Protein AF-A0A969NHP0-F1 (afdb_monomer)

Radius of gyration: 15.76 Å; Cα contacts (8 Å, |Δi|>4): 264; chains: 1; bounding box: 36×38×44 Å

Mean predicted aligned error: 3.19 Å

Sequence (151 aa):
MKNLLPDVKVISFEAQKDFYLKLAAKTNHLNNIQHYCVALGDENKTSVFHKNEYSGASSILESHENLAEIFPACADFSKEKVEMVKLDDFIKHNRIELKKNILMKIDVQGFELNVLKGASEILSSIFVVIAEVNFINLYKKQCRFSDIYSF

Nearest PDB structures (foldseek):
  6zj2-assembly3_M  TM=4.352E-01  e=1.370E+00  Salmonella enterica subsp. enterica serovar Typhimurium str. LT2
  3n53-assembly3_B  TM=6.432E-01  e=6.465E+00  Syntrophotalea carbinolica DSM 2380
  3kyi-assembly1_B  TM=2.830E-01  e=2.115E+00  Cereibacter sphaeroides
  3n53-assembly3_A  TM=2.806E-01  e=3.475E+00  Syntrophotalea carbinolica DSM 2380
  3wrx-assembly2_D  TM=2.177E-01  e=1.457E+00  Tobacco mosaic virus strain tomato/L

Structure (mmCIF, N/CA/C/O backbone):
data_AF-A0A969NHP0-F1
#
_entry.id   AF-A0A969NHP0-F1
#
loop_
_atom_site.group_PDB
_atom_site.id
_atom_site.type_symbol
_atom_site.label_atom_id
_atom_site.label_alt_id
_atom_site.label_comp_id
_atom_site.label_asym_id
_atom_site.label_entity_id
_atom_site.label_seq_id
_atom_site.pdbx_PDB_ins_code
_atom_site.Cartn_x
_atom_site.Cartn_y
_atom_site.Cartn_z
_atom_site.occupancy
_atom_site.B_iso_or_equiv
_atom_site.auth_seq_id
_atom_site.auth_comp_id
_atom_site.auth_asym_id
_atom_site.auth_atom_id
_atom_site.pdbx_PDB_model_num
ATOM 1 N N . MET A 1 1 ? -16.652 11.750 -0.067 1.00 60.88 1 MET A N 1
ATOM 2 C CA . MET A 1 1 ? -17.023 11.246 1.276 1.00 60.88 1 MET A CA 1
ATOM 3 C C . MET A 1 1 ? -17.605 12.315 2.183 1.00 60.88 1 MET A C 1
ATOM 5 O O . MET A 1 1 ? -18.729 12.109 2.588 1.00 60.88 1 MET A O 1
ATOM 9 N N . LYS A 1 2 ? -16.948 13.450 2.465 1.00 62.22 2 LYS A N 1
ATOM 10 C CA . LYS A 1 2 ? -17.440 14.425 3.467 1.00 62.22 2 LYS A CA 1
ATOM 11 C C . LYS A 1 2 ? -18.880 14.931 3.255 1.00 62.22 2 LYS A C 1
ATOM 13 O O . LYS A 1 2 ? -19.625 15.031 4.215 1.00 62.22 2 LYS A O 1
ATOM 18 N N . ASN A 1 3 ? -19.295 15.179 2.011 1.00 73.38 3 ASN A N 1
ATOM 19 C CA . ASN A 1 3 ? -20.674 15.608 1.717 1.00 73.38 3 ASN A CA 1
ATOM 20 C C . ASN A 1 3 ? -21.720 14.495 1.919 1.00 73.38 3 ASN A C 1
ATOM 22 O O . ASN A 1 3 ? -22.905 14.787 1.980 1.00 73.38 3 ASN A O 1
ATOM 26 N N . LEU A 1 4 ? -21.284 13.233 1.990 1.00 80.19 4 LEU A N 1
ATOM 27 C CA . LEU A 1 4 ? -22.147 12.057 2.118 1.00 80.19 4 LEU A CA 1
ATOM 28 C C . LEU A 1 4 ? -22.078 11.437 3.526 1.00 80.19 4 LEU A C 1
ATOM 30 O O . LEU A 1 4 ? -23.068 10.919 4.019 1.00 80.19 4 LEU A O 1
ATOM 34 N N . LEU A 1 5 ? -20.902 11.491 4.159 1.00 84.94 5 LEU A N 1
ATOM 35 C CA . LEU A 1 5 ? -20.560 10.920 5.463 1.00 84.94 5 LEU A CA 1
ATOM 36 C C . LEU A 1 5 ? -19.570 11.871 6.178 1.00 84.94 5 LEU A C 1
ATOM 38 O O . LEU A 1 5 ? -18.364 11.614 6.172 1.00 84.94 5 LEU A O 1
ATOM 42 N N . PRO A 1 6 ? -20.031 13.008 6.727 1.00 83.69 6 PRO A N 1
ATOM 43 C CA . PRO A 1 6 ? -19.151 14.044 7.281 1.00 83.69 6 PRO A CA 1
ATOM 44 C C . PRO A 1 6 ? -18.353 13.584 8.509 1.00 83.69 6 PRO A C 1
ATOM 46 O O . PRO A 1 6 ? -17.209 14.008 8.675 1.00 83.69 6 PRO A O 1
ATOM 49 N N . ASP A 1 7 ? -18.916 12.671 9.303 1.00 87.38 7 ASP A N 1
ATOM 50 C CA . ASP A 1 7 ? -18.347 12.210 10.578 1.00 87.38 7 ASP A CA 1
ATOM 51 C C . ASP A 1 7 ? -17.549 10.901 10.461 1.00 87.38 7 ASP A C 1
ATOM 53 O O . ASP A 1 7 ? -17.098 10.342 11.464 1.00 87.38 7 ASP A O 1
ATOM 57 N N . VAL A 1 8 ? -17.370 10.372 9.244 1.00 91.38 8 VAL A N 1
ATOM 58 C CA . VAL A 1 8 ? -16.635 9.115 9.053 1.00 91.38 8 VAL A CA 1
ATOM 59 C C . VAL A 1 8 ? -15.168 9.297 9.432 1.00 91.38 8 VAL A C 1
ATOM 61 O O . VAL A 1 8 ? -14.531 10.266 9.022 1.00 91.38 8 VAL A O 1
ATOM 64 N N . LYS A 1 9 ? -14.615 8.364 10.211 1.00 93.50 9 LYS A N 1
ATOM 65 C CA . LYS A 1 9 ? -13.175 8.331 10.480 1.00 93.50 9 LYS A CA 1
ATOM 66 C C . LYS A 1 9 ? -12.450 7.797 9.244 1.00 93.50 9 LYS A C 1
ATOM 68 O O . LYS A 1 9 ? -12.804 6.731 8.749 1.00 93.50 9 LYS A O 1
ATOM 73 N N . VAL A 1 10 ? -11.432 8.511 8.779 1.00 95.19 10 VAL A N 1
ATOM 74 C CA . VAL A 1 10 ? -10.578 8.109 7.656 1.00 95.19 10 VAL A CA 1
ATOM 75 C C . VAL A 1 10 ? -9.165 7.880 8.167 1.00 95.19 10 VAL A C 1
ATOM 77 O O . VAL A 1 10 ? -8.583 8.753 8.809 1.00 95.19 10 VAL A O 1
ATOM 80 N N . ILE A 1 11 ? -8.617 6.709 7.861 1.00 96.56 11 ILE A N 1
ATOM 81 C CA . ILE A 1 11 ? -7.206 6.390 8.064 1.00 96.56 11 ILE A CA 1
ATOM 82 C C . ILE A 1 11 ? -6.6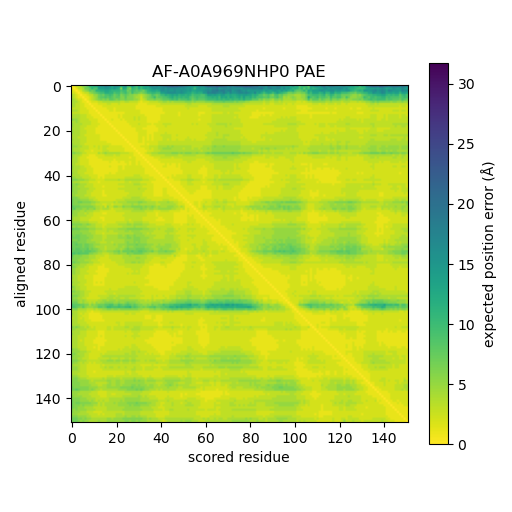16 6.155 6.679 1.00 96.56 11 ILE A C 1
ATOM 84 O O . ILE A 1 11 ? -7.046 5.245 5.974 1.00 96.56 11 ILE A O 1
ATOM 88 N N . SER A 1 12 ? -5.680 7.008 6.282 1.00 97.25 12 SER A N 1
ATOM 89 C CA . SER A 1 12 ? -5.064 6.988 4.960 1.00 97.25 12 SER A CA 1
ATOM 90 C C . SER A 1 12 ? -3.585 6.661 5.072 1.00 97.25 12 SER A C 1
ATOM 92 O O . SER A 1 12 ? -2.890 7.186 5.941 1.00 97.25 12 SER A O 1
ATOM 94 N N . PHE A 1 13 ? -3.100 5.844 4.148 1.00 98.25 13 PHE A N 1
ATOM 95 C CA . PHE A 1 13 ? -1.696 5.483 4.013 1.00 98.25 13 PHE A CA 1
ATOM 96 C C . PHE A 1 13 ? -1.218 5.952 2.642 1.00 98.25 13 PHE A C 1
ATOM 98 O O . PHE A 1 13 ? -1.886 5.694 1.644 1.00 98.25 13 PHE A O 1
ATOM 105 N N . GLU A 1 14 ? -0.110 6.684 2.600 1.00 97.44 14 GLU A N 1
ATOM 106 C CA . GLU A 1 14 ? 0.471 7.232 1.374 1.00 97.44 14 GLU A CA 1
ATOM 107 C C . GLU A 1 14 ? 1.991 7.066 1.425 1.00 97.44 14 GLU A C 1
ATOM 109 O O . GLU A 1 14 ? 2.645 7.587 2.327 1.00 97.44 14 GLU A O 1
ATOM 114 N N . ALA A 1 15 ? 2.563 6.352 0.458 1.00 97.56 15 ALA A N 1
ATOM 115 C CA . ALA A 1 15 ? 4.005 6.124 0.399 1.00 97.56 15 ALA A CA 1
ATOM 116 C C . ALA A 1 15 ? 4.765 7.367 -0.095 1.00 97.56 15 ALA A C 1
ATOM 118 O O . ALA A 1 15 ? 5.902 7.607 0.312 1.00 97.56 15 ALA A O 1
ATOM 119 N N . GLN A 1 16 ? 4.136 8.181 -0.949 1.00 96.19 16 GLN A N 1
ATOM 120 C CA . GLN A 1 16 ? 4.751 9.355 -1.557 1.00 96.19 16 GLN A CA 1
ATOM 121 C C . GLN A 1 16 ? 4.707 10.544 -0.598 1.00 96.19 16 GLN A C 1
ATOM 123 O O . GLN A 1 16 ? 3.678 11.208 -0.430 1.00 96.19 16 GLN A O 1
ATOM 128 N N . LYS A 1 17 ? 5.864 10.884 -0.024 1.00 95.75 17 LYS A N 1
ATOM 129 C CA . LYS A 1 17 ? 5.995 11.950 0.983 1.00 95.75 17 LYS A CA 1
ATOM 130 C C . LYS A 1 17 ? 5.381 13.287 0.554 1.00 95.75 17 LYS A C 1
ATOM 132 O O . LYS A 1 17 ? 4.721 13.943 1.359 1.00 95.75 17 LYS A O 1
ATOM 137 N N . ASP A 1 18 ? 5.550 13.683 -0.707 1.00 95.06 18 ASP A N 1
ATOM 138 C CA . ASP A 1 18 ? 5.004 14.947 -1.219 1.00 95.06 18 ASP A CA 1
ATOM 139 C C . ASP A 1 18 ? 3.468 14.964 -1.204 1.00 95.06 18 ASP A C 1
ATOM 141 O O . ASP A 1 18 ? 2.857 15.993 -0.904 1.00 95.06 18 ASP A O 1
ATOM 145 N N . PHE A 1 19 ? 2.829 13.831 -1.510 1.00 95.69 19 PHE A N 1
ATOM 146 C CA . PHE A 1 19 ? 1.372 13.695 -1.479 1.00 95.69 19 PHE A CA 1
ATOM 147 C C . PHE A 1 19 ? 0.855 13.587 -0.056 1.00 95.69 19 PHE A C 1
ATOM 149 O O . PHE A 1 19 ? -0.099 14.288 0.280 1.00 95.69 19 PHE A O 1
ATOM 156 N N . TYR A 1 20 ? 1.533 12.822 0.798 1.00 97.25 20 TYR A N 1
ATOM 157 C CA . TYR A 1 20 ? 1.244 12.775 2.226 1.00 97.25 20 TYR A CA 1
ATOM 158 C C . TYR A 1 20 ? 1.216 14.187 2.836 1.00 97.25 20 TYR A C 1
ATOM 160 O O . TYR A 1 20 ? 0.229 14.570 3.465 1.00 97.25 20 TYR A O 1
ATOM 168 N N . LEU A 1 21 ? 2.248 15.004 2.587 1.00 97.75 21 LEU A N 1
ATOM 169 C CA . LEU A 1 21 ? 2.322 16.374 3.107 1.00 97.75 21 LEU A CA 1
ATOM 170 C C . LEU A 1 21 ? 1.194 17.260 2.563 1.00 97.75 21 LEU A C 1
ATOM 172 O O . LEU A 1 21 ? 0.577 18.009 3.322 1.00 97.75 21 LEU A O 1
ATOM 176 N N . LYS A 1 22 ? 0.883 17.158 1.264 1.00 97.06 22 LYS A N 1
ATOM 177 C CA . LYS A 1 22 ? -0.230 17.897 0.644 1.00 97.06 22 LYS A CA 1
ATOM 178 C C . LYS A 1 22 ? -1.581 17.495 1.239 1.00 97.06 22 LYS A C 1
ATOM 180 O O . LYS A 1 22 ? -2.409 18.369 1.490 1.00 97.06 22 LYS A O 1
ATOM 185 N N . LEU A 1 23 ? -1.815 16.200 1.450 1.00 95.75 23 LEU A N 1
ATOM 186 C CA . LEU A 1 23 ? -3.044 15.675 2.046 1.00 95.75 23 LEU A CA 1
ATOM 187 C C . LEU A 1 23 ? -3.181 16.136 3.495 1.00 95.75 23 LEU A C 1
ATOM 189 O O . LEU A 1 23 ? -4.198 16.735 3.840 1.00 95.75 23 LEU A O 1
ATOM 193 N N . ALA A 1 24 ? -2.134 15.953 4.302 1.00 96.44 24 ALA A N 1
ATOM 194 C CA . ALA A 1 24 ? -2.102 16.383 5.693 1.00 96.44 24 ALA A CA 1
ATOM 195 C C . ALA A 1 24 ? -2.363 17.890 5.830 1.00 96.44 24 ALA A C 1
ATOM 197 O O . ALA A 1 24 ? -3.196 18.292 6.638 1.00 96.44 24 ALA A O 1
ATOM 198 N N . ALA A 1 25 ? -1.732 18.725 4.997 1.00 97.69 25 ALA A N 1
ATOM 199 C CA . ALA A 1 25 ? -1.967 20.168 4.997 1.00 97.69 25 ALA A CA 1
ATOM 200 C C . ALA A 1 25 ? -3.411 20.529 4.612 1.00 97.69 25 ALA A C 1
ATOM 202 O O . ALA A 1 25 ? -4.022 21.387 5.244 1.00 97.69 25 ALA A O 1
ATOM 203 N N . LYS A 1 26 ? -3.984 19.858 3.603 1.00 96.38 26 LYS A N 1
ATOM 204 C CA . LYS A 1 26 ? -5.361 20.110 3.147 1.00 96.38 26 LYS A CA 1
ATOM 205 C C . LYS A 1 26 ? -6.424 19.659 4.145 1.00 96.38 26 LYS A C 1
ATOM 207 O O . LYS A 1 26 ? -7.523 20.204 4.119 1.00 96.38 26 LYS A O 1
ATOM 212 N N . THR A 1 27 ? -6.134 18.677 4.995 1.00 95.38 27 THR A N 1
ATOM 213 C CA . THR A 1 27 ? -7.110 18.113 5.941 1.00 95.38 27 THR A CA 1
ATOM 214 C C . THR A 1 27 ? -6.769 18.379 7.405 1.00 95.38 27 THR A C 1
ATOM 216 O O . THR A 1 27 ? -7.420 17.809 8.270 1.00 95.38 27 THR A O 1
ATOM 219 N N . ASN A 1 28 ? -5.787 19.233 7.709 1.00 94.75 28 ASN A N 1
ATOM 220 C CA . ASN A 1 28 ? -5.343 19.511 9.085 1.00 94.75 28 ASN A CA 1
ATOM 221 C C . ASN A 1 28 ? -6.444 20.074 10.004 1.00 94.75 28 ASN A C 1
ATOM 223 O O . ASN A 1 28 ? -6.370 19.935 11.218 1.00 94.75 28 ASN A O 1
ATOM 227 N N . HIS A 1 29 ? -7.465 20.700 9.424 1.00 93.56 29 HIS A N 1
ATOM 228 C CA . HIS A 1 29 ? -8.624 21.251 10.117 1.00 93.56 29 HIS A CA 1
ATOM 229 C C . HIS A 1 29 ? -9.699 20.192 10.431 1.00 93.56 29 HIS A C 1
ATOM 231 O O . HIS A 1 29 ? -10.757 20.534 10.958 1.00 93.56 29 HIS A O 1
ATOM 237 N N . LEU A 1 30 ? -9.477 18.924 10.063 1.00 93.25 30 LEU A N 1
ATOM 238 C CA . LEU A 1 30 ? -10.414 17.816 10.249 1.00 93.25 30 LEU A CA 1
ATOM 239 C C . LEU A 1 30 ? -9.868 16.827 11.279 1.00 93.25 30 LEU A C 1
ATOM 241 O O . LEU A 1 30 ? -8.845 16.187 11.060 1.00 93.25 30 LEU A O 1
ATOM 245 N N . ASN A 1 31 ? -10.602 16.641 12.374 1.00 92.50 31 ASN A N 1
ATOM 246 C CA . ASN A 1 31 ? -10.179 15.769 13.477 1.00 92.50 31 ASN A CA 1
ATOM 247 C C . ASN A 1 31 ? -10.455 14.278 13.216 1.00 92.50 31 ASN A C 1
ATOM 249 O O . ASN A 1 31 ? -9.977 13.417 13.950 1.00 92.50 31 ASN A O 1
ATOM 253 N N . ASN A 1 32 ? -11.248 13.962 12.191 1.00 93.06 32 ASN A N 1
ATOM 254 C CA . ASN A 1 32 ? -11.640 12.603 11.826 1.00 93.06 32 ASN A CA 1
ATOM 255 C C . ASN A 1 32 ? -10.787 11.995 10.701 1.00 93.06 32 ASN A C 1
ATOM 257 O O . ASN A 1 32 ? -11.121 10.913 10.225 1.00 93.06 32 ASN A O 1
ATOM 261 N N . ILE A 1 33 ? -9.705 12.651 10.269 1.00 94.88 33 ILE A N 1
ATOM 262 C CA . ILE A 1 33 ? -8.819 12.145 9.213 1.00 94.88 33 ILE A CA 1
ATOM 263 C C . ILE A 1 33 ? -7.390 12.053 9.737 1.00 94.88 33 ILE A C 1
ATOM 265 O O . ILE A 1 33 ? -6.835 13.029 10.232 1.00 94.88 33 ILE A O 1
ATOM 269 N N . GLN A 1 34 ? -6.788 10.877 9.595 1.00 95.62 34 GLN A N 1
ATOM 270 C CA . GLN A 1 34 ? -5.396 10.615 9.944 1.00 95.62 34 GLN A CA 1
ATOM 271 C C . GLN A 1 34 ? -4.671 10.087 8.709 1.00 95.62 34 GLN A C 1
ATOM 273 O O . GLN A 1 34 ? -5.179 9.201 8.023 1.00 95.62 34 GLN A O 1
ATOM 278 N N . HIS A 1 35 ? -3.491 10.637 8.429 1.00 97.56 35 HIS A N 1
ATOM 279 C CA . HIS A 1 35 ? -2.635 10.214 7.322 1.00 97.56 35 HIS A CA 1
ATOM 280 C C . HIS A 1 35 ? -1.335 9.639 7.873 1.00 97.56 35 HIS A C 1
ATOM 282 O O . HIS A 1 35 ? -0.793 10.175 8.839 1.00 97.56 35 HIS A O 1
ATOM 288 N N . TYR A 1 36 ? -0.810 8.608 7.221 1.00 98.31 36 TYR A N 1
ATOM 289 C CA . TYR A 1 36 ? 0.467 7.984 7.550 1.00 98.31 36 TYR A CA 1
ATOM 290 C C . TYR A 1 36 ? 1.337 7.861 6.298 1.00 98.31 36 TYR A C 1
ATOM 292 O O . TYR A 1 36 ? 0.869 7.419 5.250 1.00 98.31 36 TYR A O 1
ATOM 300 N N . CYS A 1 37 ? 2.602 8.268 6.416 1.00 98.12 37 CYS A N 1
ATOM 301 C CA . CYS A 1 37 ? 3.559 8.298 5.309 1.00 98.12 37 CYS A CA 1
ATOM 302 C C . CYS A 1 37 ? 4.328 6.971 5.190 1.00 98.12 37 CYS A C 1
ATOM 304 O O . CYS A 1 37 ? 5.527 6.929 5.460 1.00 98.12 37 CYS A O 1
ATOM 306 N N . VAL A 1 38 ? 3.635 5.884 4.856 1.00 98.31 38 VAL A N 1
ATOM 307 C CA . VAL A 1 38 ? 4.209 4.534 4.717 1.00 98.31 38 VAL A CA 1
ATOM 308 C C . VAL A 1 38 ? 3.539 3.794 3.561 1.00 98.31 38 VAL A C 1
ATOM 310 O O . VAL A 1 38 ? 2.376 4.047 3.245 1.00 98.31 38 VAL A O 1
ATOM 313 N N . ALA A 1 39 ? 4.260 2.858 2.950 1.00 98.50 39 ALA A N 1
ATOM 314 C CA . ALA A 1 39 ? 3.673 1.870 2.055 1.00 98.50 39 ALA A CA 1
ATOM 315 C C . ALA A 1 39 ? 3.054 0.721 2.865 1.00 98.50 39 ALA A C 1
ATOM 317 O O . ALA A 1 39 ? 3.535 0.376 3.946 1.00 98.50 39 ALA A O 1
ATOM 318 N N . LEU A 1 40 ? 2.014 0.093 2.321 1.00 98.62 40 LEU A N 1
ATOM 319 C CA . LEU A 1 40 ? 1.442 -1.130 2.879 1.00 98.62 40 LEU A CA 1
ATOM 320 C C . LEU A 1 40 ? 1.885 -2.342 2.056 1.00 98.62 40 LEU A C 1
ATOM 322 O O . LEU A 1 40 ? 1.993 -2.263 0.833 1.00 98.62 40 LEU A O 1
ATOM 326 N N . GLY A 1 41 ? 2.128 -3.463 2.727 1.00 98.44 41 GLY A N 1
ATOM 327 C CA . GLY A 1 41 ? 2.514 -4.721 2.093 1.00 98.44 41 GLY A CA 1
ATOM 328 C C . GLY A 1 41 ? 2.416 -5.900 3.053 1.00 98.44 41 GLY A C 1
ATOM 329 O O . GLY A 1 41 ? 1.854 -5.785 4.137 1.00 98.44 41 GLY A O 1
ATOM 330 N N . ASP A 1 42 ? 2.987 -7.036 2.668 1.00 98.44 42 ASP A N 1
ATOM 331 C CA . ASP A 1 42 ? 2.940 -8.297 3.418 1.00 98.44 42 ASP A CA 1
ATOM 332 C C . ASP A 1 42 ? 4.124 -8.507 4.375 1.00 98.44 42 ASP A C 1
ATOM 334 O O . ASP A 1 42 ? 4.183 -9.514 5.080 1.00 98.44 42 ASP A O 1
ATOM 338 N N . GLU A 1 43 ? 5.035 -7.538 4.460 1.00 98.31 43 GLU A N 1
ATOM 339 C CA . GLU A 1 43 ? 6.227 -7.573 5.308 1.00 98.31 43 GLU A CA 1
ATOM 340 C C . GLU A 1 43 ? 6.566 -6.178 5.858 1.00 98.31 43 GLU A C 1
ATOM 342 O O . GLU A 1 43 ? 6.318 -5.168 5.199 1.00 98.31 43 GLU A O 1
ATOM 347 N N . ASN A 1 44 ? 7.220 -6.127 7.025 1.00 98.69 44 ASN A N 1
ATOM 348 C CA . ASN A 1 44 ? 7.794 -4.895 7.576 1.00 98.69 44 ASN A CA 1
ATOM 349 C C . ASN A 1 44 ? 9.251 -4.746 7.124 1.00 98.69 44 ASN A C 1
ATOM 351 O O . ASN A 1 44 ? 10.111 -5.513 7.562 1.00 98.69 44 ASN A O 1
ATOM 355 N N . LYS A 1 45 ? 9.544 -3.772 6.258 1.00 98.62 45 LYS A N 1
ATOM 356 C CA . LYS A 1 45 ? 10.906 -3.510 5.761 1.00 98.62 45 LYS A CA 1
ATOM 357 C C . LYS A 1 45 ? 11.036 -2.132 5.118 1.00 98.62 45 LYS A C 1
ATOM 359 O O . LYS A 1 45 ? 10.059 -1.538 4.672 1.00 98.62 45 LYS A O 1
ATOM 364 N N . THR A 1 46 ? 12.270 -1.654 4.966 1.00 98.56 46 THR A N 1
ATOM 365 C CA . THR A 1 46 ? 12.555 -0.593 3.991 1.00 98.56 46 THR A CA 1
ATOM 366 C C . THR A 1 46 ? 12.462 -1.177 2.581 1.00 98.56 46 THR A C 1
ATOM 368 O O . THR A 1 46 ? 13.181 -2.123 2.259 1.00 98.56 46 THR A O 1
ATOM 371 N N . SER A 1 47 ? 11.609 -0.600 1.738 1.00 98.25 47 SER A N 1
ATOM 372 C CA . SER A 1 47 ? 11.410 -1.021 0.347 1.00 98.25 47 SER A CA 1
ATOM 373 C C . SER A 1 47 ? 11.845 0.066 -0.634 1.00 98.25 47 SER A C 1
ATOM 375 O O . SER A 1 47 ? 11.888 1.251 -0.301 1.00 98.25 47 SER A O 1
ATOM 377 N N . VAL A 1 48 ? 12.182 -0.348 -1.856 1.00 98.38 48 VAL A N 1
ATOM 378 C CA . VAL A 1 48 ? 12.351 0.576 -2.984 1.00 98.38 48 VAL A CA 1
ATOM 379 C C . VAL A 1 48 ? 10.968 0.899 -3.534 1.00 98.38 48 VAL A C 1
ATOM 381 O O . VAL A 1 48 ? 10.205 -0.010 -3.844 1.00 98.38 48 VAL A O 1
ATOM 384 N N . PHE A 1 49 ? 10.666 2.184 -3.655 1.00 98.25 49 PHE A N 1
ATOM 385 C CA . PHE A 1 49 ? 9.463 2.702 -4.284 1.00 98.25 49 PHE A CA 1
ATOM 386 C C . PHE A 1 49 ? 9.831 3.324 -5.630 1.00 98.25 49 PHE A C 1
ATOM 388 O O . PHE A 1 49 ? 10.781 4.109 -5.723 1.00 98.25 49 PHE A O 1
ATOM 395 N N . HIS A 1 50 ? 9.100 2.948 -6.673 1.00 98.19 50 HIS A N 1
ATOM 396 C CA . HIS A 1 50 ? 9.282 3.432 -8.034 1.00 98.19 50 HIS A CA 1
ATOM 397 C C . HIS A 1 50 ? 8.305 4.583 -8.258 1.00 98.19 50 HIS A C 1
ATOM 399 O O . HIS A 1 50 ? 7.112 4.375 -8.476 1.00 98.19 50 HIS A O 1
ATOM 405 N N . LYS A 1 51 ? 8.819 5.810 -8.180 1.00 97.31 51 LYS A N 1
ATOM 406 C CA . LYS A 1 51 ? 8.037 7.039 -8.292 1.00 97.31 51 LYS A CA 1
ATOM 407 C C . LYS A 1 51 ? 8.040 7.541 -9.730 1.00 97.31 51 LYS A C 1
ATOM 409 O O . LYS A 1 51 ? 9.102 7.862 -10.270 1.00 97.31 51 LYS A O 1
ATOM 414 N N . ASN A 1 52 ? 6.854 7.635 -10.316 1.00 96.38 52 ASN A N 1
ATOM 415 C CA . ASN A 1 52 ? 6.626 8.224 -11.630 1.00 96.38 52 ASN A CA 1
ATOM 416 C C . ASN A 1 52 ? 6.302 9.725 -11.501 1.00 96.38 52 ASN A C 1
ATOM 418 O O . ASN A 1 52 ? 5.821 10.166 -10.454 1.00 96.38 52 ASN A O 1
ATOM 422 N N . GLU A 1 53 ? 6.530 10.515 -12.554 1.00 91.75 53 GLU A N 1
ATOM 423 C CA . GLU A 1 53 ? 6.049 11.906 -12.601 1.00 91.75 53 GLU A CA 1
ATOM 424 C C . GLU A 1 53 ? 4.518 11.971 -12.535 1.00 91.75 53 GLU A C 1
ATOM 426 O O . GLU A 1 53 ? 3.946 12.795 -11.812 1.00 91.75 53 GLU A O 1
ATOM 431 N N . TYR A 1 54 ? 3.846 11.056 -13.239 1.00 92.75 54 TYR A N 1
ATOM 432 C CA . TYR A 1 54 ? 2.425 10.822 -13.063 1.00 92.75 54 TYR A CA 1
ATOM 433 C C . TYR A 1 54 ? 2.211 9.971 -11.814 1.00 92.75 54 TYR A C 1
ATOM 435 O O . TYR A 1 54 ? 2.308 8.748 -11.844 1.00 92.75 54 TYR A O 1
ATOM 443 N N . SER A 1 55 ? 1.898 10.618 -10.694 1.00 88.31 55 SER A N 1
ATOM 444 C CA . SER A 1 55 ? 1.848 9.966 -9.378 1.00 88.31 55 SER A CA 1
ATOM 445 C C . SER A 1 55 ? 0.904 8.766 -9.281 1.00 88.31 55 SER A C 1
ATOM 447 O O . SER A 1 55 ? 1.094 7.927 -8.404 1.00 88.31 55 SER A O 1
ATOM 449 N N . GLY A 1 56 ? -0.108 8.701 -10.154 1.00 91.25 56 GLY A N 1
ATOM 450 C CA . GLY A 1 56 ? -1.029 7.570 -10.268 1.00 91.25 56 GLY A CA 1
ATOM 451 C C . GLY A 1 56 ? -0.402 6.310 -10.870 1.00 91.25 56 GLY A C 1
ATOM 452 O O . GLY A 1 56 ? -1.020 5.263 -10.805 1.00 91.25 56 GLY A O 1
ATOM 453 N N . ALA A 1 57 ? 0.811 6.389 -11.424 1.00 95.56 57 ALA A N 1
ATOM 454 C CA . ALA A 1 57 ? 1.560 5.245 -11.941 1.00 95.56 57 ALA A CA 1
ATOM 455 C C . ALA A 1 57 ? 2.698 4.789 -11.005 1.00 95.56 57 ALA A C 1
ATOM 457 O O . ALA A 1 57 ? 3.440 3.868 -11.352 1.00 95.56 57 ALA A O 1
ATOM 458 N N . SER A 1 58 ? 2.872 5.416 -9.839 1.00 97.06 58 SER A N 1
ATOM 459 C CA . SER A 1 58 ? 3.905 5.038 -8.867 1.00 97.06 58 SER A CA 1
ATOM 460 C C . SER A 1 58 ? 3.559 3.724 -8.154 1.00 97.06 58 SER A C 1
ATOM 462 O O . SER A 1 58 ? 2.407 3.507 -7.788 1.00 97.06 58 SER A O 1
ATOM 464 N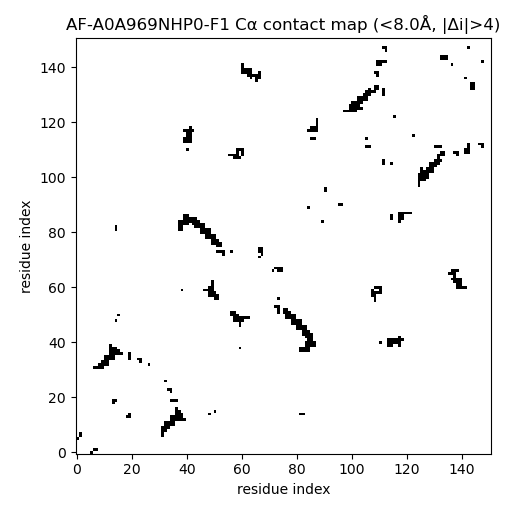 N . SER A 1 59 ? 4.549 2.862 -7.905 1.00 97.62 59 SER A N 1
ATOM 465 C CA . SER A 1 59 ? 4.327 1.549 -7.276 1.00 97.62 59 SER A CA 1
ATOM 466 C C . SER A 1 59 ? 5.539 1.065 -6.473 1.00 97.62 59 SER A C 1
ATOM 468 O O . SER A 1 59 ? 6.680 1.476 -6.697 1.00 97.62 59 SER A O 1
ATOM 470 N N . ILE A 1 60 ? 5.307 0.132 -5.545 1.00 98.06 60 ILE A N 1
ATOM 471 C CA . ILE A 1 60 ? 6.382 -0.696 -4.970 1.00 98.06 60 ILE A CA 1
ATOM 472 C C . ILE A 1 60 ? 7.007 -1.579 -6.059 1.00 98.06 60 ILE A C 1
ATOM 474 O O . ILE A 1 60 ? 8.211 -1.839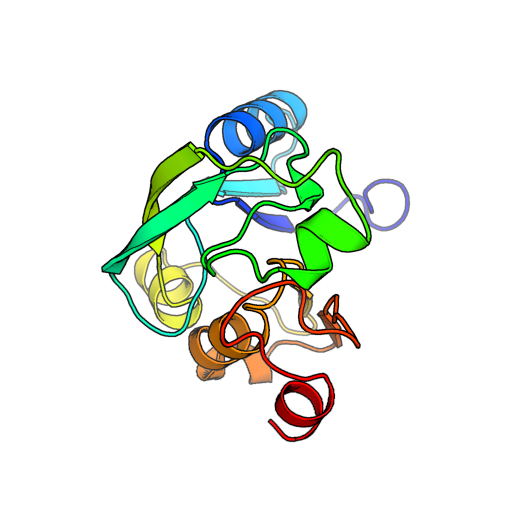 -6.050 1.00 98.06 60 ILE A O 1
ATOM 478 N N . LEU A 1 61 ? 6.204 -2.013 -7.028 1.00 97.75 61 LEU A N 1
ATOM 479 C CA . LEU A 1 61 ? 6.651 -2.862 -8.119 1.00 97.75 61 LEU A CA 1
ATOM 480 C C . LEU A 1 61 ? 7.409 -2.065 -9.184 1.00 97.75 61 LEU A C 1
ATOM 482 O O . LEU A 1 61 ? 7.145 -0.891 -9.431 1.00 97.75 61 LEU A O 1
ATOM 486 N N . GLU A 1 62 ? 8.358 -2.730 -9.840 1.00 97.50 62 GLU A N 1
ATOM 487 C CA . GLU A 1 62 ? 9.000 -2.199 -11.044 1.00 97.50 62 GLU A CA 1
ATOM 488 C C . GLU A 1 62 ? 8.002 -2.145 -12.206 1.00 97.50 62 GLU A C 1
ATOM 490 O O . GLU A 1 62 ? 7.160 -3.037 -12.339 1.00 97.50 62 GLU A O 1
ATOM 495 N N . SER A 1 63 ? 8.134 -1.161 -13.095 1.00 96.31 63 SER A N 1
ATOM 496 C CA . SER A 1 63 ? 7.326 -1.085 -14.315 1.00 96.31 63 SER A CA 1
ATOM 497 C C . SER A 1 63 ? 7.597 -2.258 -15.267 1.00 96.31 63 SER A C 1
ATOM 499 O O . SER A 1 63 ? 8.711 -2.785 -15.367 1.00 96.31 63 SER A O 1
ATOM 501 N N . HIS A 1 64 ? 6.547 -2.686 -15.963 1.00 96.88 64 HIS A N 1
AT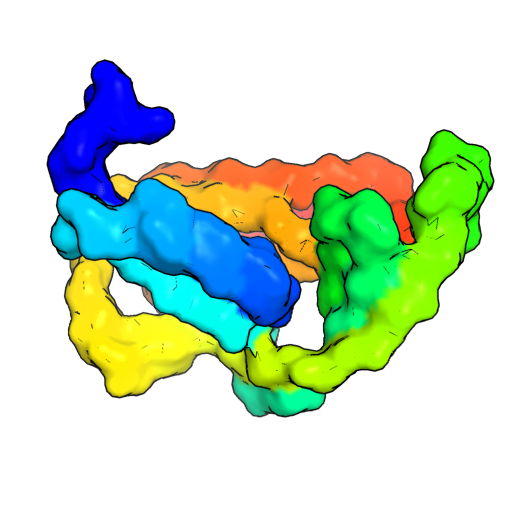OM 502 C CA . HIS A 1 64 ? 6.600 -3.615 -17.089 1.00 96.88 64 HIS A CA 1
ATOM 503 C C . HIS A 1 64 ? 6.693 -2.826 -18.408 1.00 96.88 64 HIS A C 1
ATOM 505 O O . HIS A 1 64 ? 6.228 -1.691 -18.475 1.00 96.88 64 HIS A O 1
ATOM 511 N N . GLU A 1 65 ? 7.243 -3.423 -19.469 1.00 94.88 65 GLU A N 1
ATOM 512 C CA . GLU A 1 65 ? 7.394 -2.774 -20.790 1.00 94.88 65 GLU A CA 1
ATOM 513 C C . GLU A 1 65 ? 6.062 -2.240 -21.352 1.00 94.88 65 GLU A C 1
ATOM 515 O O . GLU A 1 65 ? 5.986 -1.075 -21.738 1.00 94.88 65 GLU A O 1
ATOM 520 N N . ASN A 1 66 ? 4.985 -3.028 -21.246 1.00 95.88 66 ASN A N 1
ATOM 521 C CA . ASN A 1 66 ? 3.613 -2.624 -21.580 1.00 95.88 66 ASN A CA 1
ATOM 522 C C . ASN A 1 66 ? 3.190 -1.252 -21.026 1.00 95.88 66 ASN A C 1
ATOM 524 O O . ASN A 1 66 ? 2.390 -0.571 -21.662 1.00 95.88 66 ASN A O 1
ATOM 528 N N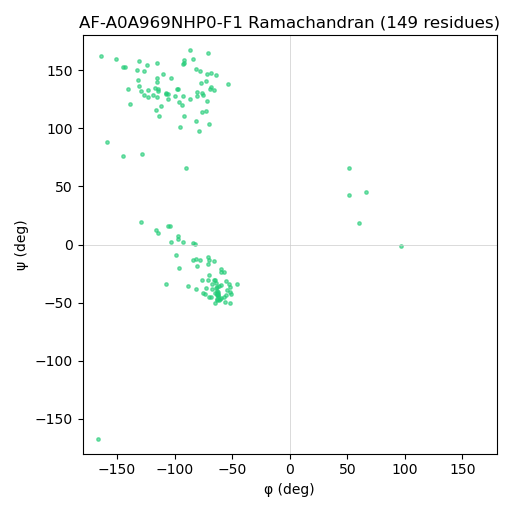 . LEU A 1 67 ? 3.667 -0.843 -19.841 1.00 95.44 67 LEU A N 1
ATOM 529 C CA . LEU A 1 67 ? 3.289 0.456 -19.279 1.00 95.44 67 LEU A CA 1
ATOM 530 C C . LEU A 1 67 ? 3.774 1.595 -20.175 1.00 95.44 67 LEU A C 1
ATOM 532 O O . LEU A 1 67 ? 2.991 2.483 -20.490 1.00 95.44 67 LEU A O 1
ATOM 536 N N . ALA A 1 68 ? 5.034 1.551 -20.609 1.00 94.06 68 ALA A N 1
ATOM 537 C CA . ALA A 1 68 ? 5.603 2.565 -21.490 1.00 94.06 68 ALA A CA 1
ATOM 538 C C . ALA A 1 68 ? 5.022 2.484 -22.911 1.00 94.06 68 ALA A C 1
ATOM 540 O O . ALA A 1 68 ? 4.893 3.507 -23.576 1.00 94.06 68 ALA A O 1
ATOM 541 N N . GLU A 1 69 ? 4.636 1.292 -23.374 1.00 95.50 69 GLU A N 1
ATOM 542 C CA . GLU A 1 69 ? 3.981 1.126 -24.678 1.00 95.50 69 GLU A CA 1
ATOM 543 C C . GLU A 1 69 ? 2.576 1.742 -24.707 1.00 95.50 69 GLU A C 1
ATOM 545 O O . GLU A 1 69 ? 2.220 2.437 -25.658 1.00 95.50 69 GLU A O 1
ATOM 550 N N . ILE A 1 70 ? 1.776 1.505 -23.663 1.00 94.50 70 ILE A N 1
ATOM 551 C CA . ILE A 1 70 ? 0.388 1.983 -23.577 1.00 94.50 70 ILE A CA 1
ATOM 552 C C . ILE A 1 70 ? 0.344 3.447 -23.120 1.00 94.50 70 ILE A C 1
ATOM 554 O O . ILE A 1 70 ? -0.457 4.239 -23.620 1.00 94.50 70 ILE A O 1
ATOM 558 N N . PHE A 1 71 ? 1.221 3.820 -22.188 1.00 94.31 71 PHE A N 1
ATOM 559 C CA . PHE A 1 71 ? 1.311 5.152 -21.601 1.00 94.31 71 PHE A CA 1
ATOM 560 C C . PHE A 1 71 ? 2.753 5.681 -21.685 1.00 94.31 71 PHE A C 1
ATOM 562 O O . PHE A 1 71 ? 3.458 5.713 -20.675 1.00 94.31 71 PHE A O 1
ATOM 569 N N . PRO A 1 72 ? 3.201 6.172 -22.857 1.00 93.50 72 PRO A N 1
ATOM 570 C CA . PRO A 1 72 ? 4.577 6.648 -23.046 1.00 93.50 72 PRO A CA 1
ATOM 571 C C . PRO A 1 72 ? 5.016 7.733 -22.056 1.00 93.50 72 PRO A C 1
ATOM 573 O O . PRO A 1 72 ? 6.173 7.775 -21.652 1.00 93.50 72 PRO A O 1
ATOM 576 N N . ALA A 1 73 ? 4.084 8.578 -21.601 1.00 93.69 73 ALA A N 1
ATOM 577 C CA . ALA A 1 73 ? 4.349 9.602 -20.587 1.00 93.69 73 ALA A CA 1
ATOM 578 C C . ALA A 1 73 ? 4.701 9.029 -19.197 1.00 93.69 73 ALA A C 1
ATOM 580 O O . ALA A 1 73 ? 5.182 9.761 -18.342 1.00 93.69 73 ALA A O 1
ATOM 581 N N . CYS A 1 74 ? 4.458 7.737 -18.962 1.00 93.81 74 CYS A N 1
ATOM 582 C CA . CYS A 1 74 ? 4.772 7.031 -17.722 1.00 93.81 74 CYS A CA 1
ATOM 583 C C . CYS A 1 74 ? 6.019 6.136 -17.855 1.00 93.81 74 CYS A C 1
ATOM 585 O O . CYS A 1 74 ? 6.214 5.258 -17.020 1.00 93.81 74 CYS A O 1
ATOM 587 N N . ALA A 1 75 ? 6.857 6.309 -18.882 1.00 90.69 75 ALA A N 1
ATOM 588 C CA . ALA A 1 75 ? 8.025 5.448 -19.093 1.00 90.69 75 ALA A CA 1
ATOM 589 C C . ALA A 1 75 ? 9.112 5.615 -18.014 1.00 90.69 75 ALA A C 1
ATOM 591 O O . ALA A 1 75 ? 9.769 4.640 -17.640 1.00 90.69 75 ALA A O 1
ATOM 592 N N . ASP A 1 76 ? 9.273 6.832 -17.490 1.00 93.06 76 ASP A N 1
ATOM 593 C CA . ASP A 1 76 ? 10.383 7.184 -16.609 1.00 93.06 76 ASP A CA 1
ATOM 594 C C . ASP A 1 76 ? 10.011 7.134 -15.126 1.00 93.06 76 ASP A C 1
ATOM 596 O O . ASP A 1 76 ? 8.991 7.663 -14.681 1.00 93.06 76 ASP A O 1
ATOM 600 N N . PHE A 1 77 ? 10.892 6.517 -14.337 1.00 96.50 77 PHE A N 1
ATOM 601 C CA . PHE A 1 77 ? 10.733 6.364 -12.896 1.00 96.50 77 PHE A CA 1
ATOM 602 C C . PHE A 1 77 ? 11.995 6.784 -12.155 1.00 96.50 77 PHE A C 1
ATOM 604 O O . PHE A 1 77 ? 13.112 6.381 -12.483 1.00 96.50 77 PHE A O 1
ATOM 611 N N . SER A 1 78 ? 11.796 7.518 -11.069 1.00 96.50 78 SER A N 1
ATOM 612 C CA . SER A 1 78 ? 12.798 7.698 -10.024 1.00 96.50 78 SER A CA 1
ATOM 613 C C . SER A 1 78 ? 12.626 6.630 -8.940 1.00 96.50 78 SER A C 1
ATOM 615 O O . SER A 1 78 ? 11.566 6.015 -8.808 1.00 96.50 78 SER A O 1
ATOM 617 N N . LYS A 1 79 ? 13.681 6.376 -8.163 1.00 97.19 79 LYS A N 1
ATOM 618 C CA . LYS A 1 79 ? 13.648 5.427 -7.046 1.00 97.19 79 LYS A CA 1
ATOM 619 C C . LYS A 1 79 ? 13.844 6.169 -5.739 1.00 97.19 79 LYS A C 1
ATOM 621 O O . LYS A 1 79 ? 14.798 6.931 -5.599 1.00 97.19 79 LYS A O 1
ATOM 626 N N . GLU A 1 80 ? 12.999 5.878 -4.763 1.00 97.00 80 GLU A N 1
ATOM 627 C CA . GLU A 1 80 ? 13.167 6.341 -3.389 1.00 97.00 80 GLU A CA 1
ATOM 628 C C . GLU A 1 80 ? 13.007 5.184 -2.402 1.00 97.00 80 GLU A C 1
ATOM 630 O O . GLU A 1 80 ? 12.450 4.136 -2.727 1.00 97.00 80 GLU A O 1
ATOM 635 N N . LYS A 1 81 ? 13.565 5.335 -1.199 1.00 98.19 81 LYS A N 1
ATOM 636 C CA . LYS A 1 81 ? 13.380 4.358 -0.123 1.00 98.19 81 LYS A CA 1
ATOM 637 C C 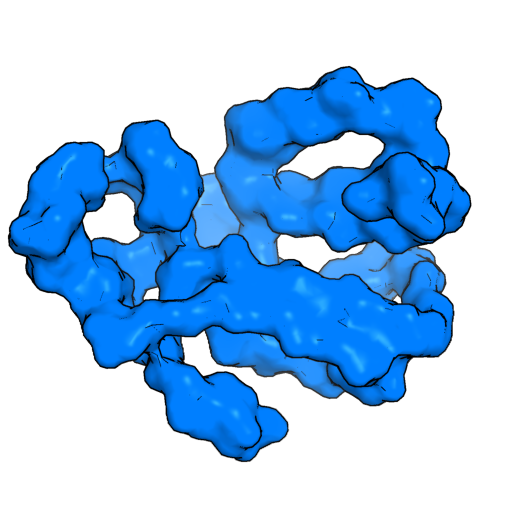. LYS A 1 81 ? 12.196 4.788 0.727 1.00 98.19 81 LYS A C 1
ATOM 639 O O . LYS A 1 81 ? 12.190 5.912 1.224 1.00 98.19 81 LYS A O 1
ATOM 644 N N . VAL A 1 82 ? 11.254 3.877 0.936 1.00 98.31 82 VAL A N 1
ATOM 645 C CA . VAL A 1 82 ? 10.094 4.080 1.810 1.00 98.31 82 VAL A CA 1
ATOM 646 C C . VAL A 1 82 ? 10.038 2.987 2.865 1.00 98.31 82 VAL A C 1
ATOM 648 O O . VAL A 1 82 ? 10.552 1.882 2.673 1.00 98.31 82 VAL A O 1
ATOM 651 N N . GLU A 1 83 ? 9.416 3.292 3.994 1.00 98.50 83 GLU A N 1
ATOM 652 C CA . GLU A 1 83 ? 9.025 2.264 4.948 1.00 98.50 83 GLU A CA 1
ATOM 653 C C . GLU A 1 83 ? 7.784 1.544 4.417 1.00 98.50 83 GLU A C 1
ATOM 655 O O . GLU A 1 83 ? 6.818 2.187 4.002 1.00 98.50 83 GLU A O 1
ATOM 660 N N . MET A 1 84 ? 7.829 0.215 4.403 1.00 98.75 84 MET A N 1
ATOM 661 C CA . MET A 1 84 ? 6.691 -0.642 4.108 1.00 98.75 84 MET A CA 1
ATOM 662 C C . MET A 1 84 ? 6.341 -1.438 5.355 1.00 98.75 84 MET A C 1
ATOM 664 O O . MET A 1 84 ? 7.233 -1.998 5.998 1.00 98.75 84 MET A O 1
ATOM 668 N N . VAL A 1 85 ? 5.053 -1.490 5.674 1.00 98.75 85 VAL A N 1
ATOM 669 C CA . VAL A 1 85 ? 4.541 -2.165 6.865 1.00 98.75 85 VAL A CA 1
ATOM 670 C C . VAL A 1 85 ? 3.357 -3.062 6.528 1.00 98.75 85 VAL A C 1
ATOM 672 O O . VAL A 1 85 ? 2.564 -2.770 5.628 1.00 98.75 85 VAL A O 1
ATOM 675 N N . LYS A 1 86 ? 3.196 -4.132 7.303 1.00 98.88 86 LYS A N 1
ATOM 676 C CA . LYS A 1 86 ? 1.936 -4.862 7.397 1.00 98.88 86 LYS A CA 1
ATOM 677 C C . LYS A 1 86 ? 0.912 -3.992 8.108 1.00 98.88 86 LYS A C 1
ATOM 679 O O . LYS A 1 86 ? 1.197 -3.413 9.159 1.00 98.88 86 LYS A O 1
ATOM 684 N N . LEU A 1 87 ? -0.293 -3.919 7.554 1.00 98.62 87 LEU A N 1
ATOM 685 C CA . LEU A 1 87 ? -1.368 -3.128 8.140 1.00 98.62 87 LEU A CA 1
ATOM 686 C C . LEU A 1 87 ? -1.769 -3.664 9.522 1.00 98.62 87 LEU A C 1
ATOM 688 O O . LEU A 1 87 ? -1.952 -2.868 10.439 1.00 98.62 87 LEU A O 1
ATOM 692 N N . ASP A 1 88 ? -1.824 -4.986 9.697 1.00 98.50 88 ASP A N 1
ATOM 693 C CA . ASP A 1 88 ? -2.116 -5.621 10.990 1.00 98.50 88 ASP A CA 1
ATOM 694 C C . ASP A 1 88 ? -1.127 -5.156 12.079 1.00 98.50 88 ASP A C 1
ATOM 696 O O . ASP A 1 88 ? -1.526 -4.667 13.144 1.00 98.50 88 ASP A O 1
ATOM 700 N N . ASP A 1 89 ? 0.175 -5.213 11.778 1.00 98.56 89 ASP A N 1
ATOM 701 C CA . ASP A 1 89 ? 1.236 -4.798 12.701 1.00 98.56 89 ASP A CA 1
ATOM 702 C C . ASP A 1 89 ? 1.170 -3.297 12.990 1.00 98.56 89 ASP A C 1
ATOM 704 O O . ASP A 1 89 ? 1.305 -2.878 14.143 1.00 98.56 89 ASP A O 1
ATOM 708 N N . PHE A 1 90 ? 0.912 -2.483 11.963 1.00 98.44 90 PHE A N 1
ATOM 709 C CA . PHE A 1 90 ? 0.789 -1.039 12.108 1.00 98.44 90 PHE A CA 1
ATOM 710 C C . PHE A 1 90 ? -0.371 -0.656 13.036 1.00 98.44 90 PHE A C 1
ATOM 712 O O . PHE A 1 90 ? -0.190 0.152 13.952 1.00 98.44 90 PHE A O 1
ATOM 719 N N . ILE A 1 91 ? -1.552 -1.247 12.830 1.00 97.38 91 ILE A N 1
ATOM 720 C CA . ILE A 1 91 ? -2.749 -1.009 13.649 1.00 97.38 91 ILE A CA 1
ATOM 721 C C . ILE A 1 91 ? -2.482 -1.402 15.103 1.00 97.38 91 ILE A C 1
ATOM 723 O O . ILE A 1 91 ? -2.756 -0.616 16.016 1.00 97.38 91 ILE A O 1
ATOM 727 N N . LYS A 1 92 ? -1.891 -2.582 15.323 1.00 97.19 92 LYS A N 1
ATOM 728 C CA . LYS A 1 92 ? -1.558 -3.095 16.655 1.00 97.19 92 LYS A CA 1
ATOM 729 C C . LYS A 1 92 ? -0.530 -2.221 17.371 1.00 97.19 92 LYS A C 1
ATOM 731 O O . LYS A 1 92 ? -0.740 -1.856 18.528 1.00 97.19 92 LYS A O 1
ATOM 736 N N . HIS A 1 93 ? 0.561 -1.862 16.696 1.00 97.38 93 HIS A N 1
ATOM 737 C CA . HIS A 1 93 ? 1.639 -1.052 17.266 1.00 97.38 93 HIS A CA 1
ATOM 738 C C . HIS A 1 93 ? 1.150 0.342 17.675 1.00 97.38 93 HIS A C 1
ATOM 740 O O . HIS A 1 93 ? 1.435 0.804 18.780 1.00 97.38 93 HIS A O 1
ATOM 746 N N . ASN A 1 94 ? 0.350 0.982 16.819 1.00 96.56 94 ASN A N 1
ATOM 747 C CA . ASN A 1 94 ? -0.188 2.321 17.060 1.00 96.56 94 ASN A CA 1
ATOM 748 C C . ASN A 1 94 ? -1.459 2.324 17.923 1.00 96.56 94 ASN A C 1
ATOM 750 O O . ASN A 1 94 ? -2.015 3.393 18.175 1.00 96.56 94 ASN A O 1
ATOM 754 N N . ARG A 1 95 ? -1.927 1.150 18.379 1.00 95.94 95 ARG A N 1
ATOM 755 C CA . ARG A 1 95 ? -3.156 0.980 19.175 1.00 95.94 95 ARG A CA 1
ATOM 756 C C . ARG A 1 95 ? -4.363 1.655 18.518 1.00 95.94 95 ARG A C 1
ATOM 758 O O . ARG A 1 95 ? -5.152 2.336 19.171 1.00 95.94 95 ARG A O 1
ATOM 765 N N . ILE A 1 96 ? -4.479 1.500 17.201 1.00 94.00 96 ILE A N 1
ATOM 766 C CA . ILE A 1 96 ? -5.563 2.105 16.436 1.00 94.00 96 ILE A CA 1
ATOM 767 C C . ILE A 1 96 ? -6.836 1.301 16.680 1.00 94.00 96 ILE A C 1
ATOM 769 O O . ILE A 1 96 ? -6.959 0.151 16.269 1.00 94.00 96 ILE A O 1
ATOM 773 N N . GLU A 1 97 ? -7.811 1.935 17.321 1.00 91.50 97 GLU A N 1
ATOM 774 C CA . GLU A 1 97 ? -9.127 1.337 17.511 1.00 91.50 97 GLU A CA 1
ATOM 775 C C . GLU A 1 97 ? -9.905 1.325 16.192 1.00 91.50 97 GLU A C 1
ATOM 777 O O . GLU A 1 97 ? -10.253 2.372 15.625 1.00 91.50 97 GLU A O 1
ATOM 782 N N . LEU A 1 98 ? -10.173 0.112 15.714 1.00 89.88 98 LEU A N 1
ATOM 783 C CA . LEU A 1 98 ? -10.996 -0.166 14.550 1.00 89.88 98 LEU A CA 1
ATOM 784 C C . LEU A 1 98 ? -12.422 -0.510 14.991 1.00 89.88 98 LEU A C 1
ATOM 786 O O . LEU A 1 98 ? -12.641 -1.293 15.915 1.00 89.88 98 LEU A O 1
ATOM 790 N N . LYS A 1 99 ? -13.409 0.092 14.323 1.00 86.88 99 LYS A N 1
ATOM 791 C CA . LYS A 1 99 ? -14.823 -0.280 14.470 1.00 86.88 99 LYS A CA 1
ATOM 792 C C . LYS A 1 99 ? -15.154 -1.422 13.507 1.00 86.88 99 LYS A C 1
ATOM 794 O O . LYS A 1 99 ? -14.400 -1.698 12.582 1.00 86.88 99 LYS A O 1
ATOM 799 N N . LYS A 1 100 ? -16.313 -2.056 13.687 1.00 87.00 100 LYS A N 1
ATOM 800 C CA . LYS A 1 100 ? -16.884 -2.936 12.656 1.00 87.00 100 LYS A CA 1
ATOM 801 C C . LYS A 1 100 ? -17.380 -2.114 11.462 1.00 87.00 100 LYS A C 1
ATOM 803 O O . LYS A 1 100 ? -17.603 -0.910 11.587 1.00 87.00 100 LYS A O 1
ATOM 808 N N . ASN A 1 101 ? -17.624 -2.794 10.346 1.00 90.25 101 ASN A N 1
ATOM 809 C CA . ASN A 1 101 ? -18.165 -2.226 9.111 1.00 90.25 101 ASN A CA 1
ATOM 810 C C . ASN A 1 101 ? -17.227 -1.224 8.424 1.00 90.25 101 ASN A C 1
ATOM 812 O O . ASN A 1 101 ? -17.646 -0.145 8.004 1.00 90.25 101 ASN A O 1
ATOM 816 N N . ILE A 1 102 ? -15.945 -1.580 8.321 1.00 95.38 102 ILE A N 1
ATOM 817 C CA . ILE A 1 102 ? -14.940 -0.758 7.643 1.00 95.38 102 ILE A CA 1
ATOM 818 C C . ILE A 1 102 ? -15.080 -0.898 6.126 1.00 95.38 102 ILE A C 1
ATOM 820 O O . ILE A 1 102 ? -15.262 -1.998 5.607 1.00 95.38 102 ILE A O 1
ATOM 824 N N . LEU A 1 103 ? -14.948 0.220 5.417 1.00 96.50 103 LEU A N 1
ATOM 825 C CA . LEU A 1 103 ? -14.673 0.231 3.985 1.00 96.50 103 LEU A CA 1
ATOM 826 C C . LEU A 1 103 ? -13.167 0.403 3.795 1.00 96.50 103 LEU A C 1
ATOM 828 O O . LEU A 1 103 ? -12.596 1.388 4.262 1.00 96.50 103 LEU A O 1
ATOM 832 N N . MET A 1 104 ? -12.539 -0.534 3.094 1.00 97.50 104 MET A N 1
ATOM 833 C CA . MET A 1 104 ? -11.136 -0.459 2.703 1.00 97.50 104 MET A CA 1
ATOM 834 C C . MET A 1 104 ? -11.039 -0.142 1.212 1.00 97.50 104 MET A C 1
ATOM 836 O O . MET A 1 104 ? -11.611 -0.850 0.389 1.00 97.50 104 MET A O 1
ATOM 840 N N . LYS A 1 105 ? -10.306 0.919 0.864 1.00 97.75 105 LYS A N 1
ATOM 841 C CA . LYS A 1 105 ? -9.942 1.244 -0.520 1.00 97.75 105 LYS A CA 1
ATOM 842 C C . LYS A 1 105 ? -8.460 0.952 -0.716 1.00 97.75 105 LYS A C 1
ATOM 844 O O . LYS A 1 105 ? -7.652 1.422 0.079 1.00 97.75 105 LYS A O 1
ATOM 849 N N . ILE A 1 106 ? -8.122 0.213 -1.766 1.00 98.12 106 ILE A N 1
ATOM 850 C CA . ILE A 1 106 ? -6.754 -0.158 -2.126 1.00 98.12 106 ILE A CA 1
ATOM 851 C C . ILE A 1 106 ? -6.512 0.242 -3.577 1.00 98.12 106 ILE A C 1
ATOM 853 O O . ILE A 1 106 ? -7.307 -0.056 -4.462 1.00 98.12 106 ILE A O 1
ATOM 857 N N . ASP A 1 107 ? -5.424 0.960 -3.792 1.00 96.75 107 ASP A N 1
ATOM 858 C CA . ASP A 1 107 ? -4.977 1.458 -5.089 1.00 96.75 107 ASP A CA 1
ATOM 859 C C . ASP A 1 107 ? -3.488 1.727 -4.912 1.00 96.75 107 ASP A C 1
ATOM 861 O O . ASP A 1 107 ? -3.081 2.762 -4.383 1.00 96.75 107 ASP A O 1
ATOM 865 N N . VAL A 1 108 ? -2.706 0.681 -5.163 1.00 96.62 108 VAL A N 1
ATOM 866 C CA . VAL A 1 108 ? -1.251 0.659 -4.957 1.00 96.62 108 VAL A CA 1
ATOM 867 C C . VAL A 1 108 ? -0.539 0.158 -6.212 1.00 96.62 108 VAL A C 1
ATOM 869 O O . VAL A 1 108 ? 0.613 -0.274 -6.152 1.00 96.62 108 VAL A O 1
ATOM 872 N N . GLN A 1 109 ? -1.246 0.220 -7.340 1.00 95.62 109 GLN A N 1
ATOM 873 C CA . GLN A 1 109 ? -0.762 -0.051 -8.681 1.00 95.62 109 GLN A CA 1
ATOM 874 C C . GLN A 1 109 ? -0.044 -1.402 -8.785 1.00 95.62 109 GLN A C 1
ATOM 876 O O . GLN A 1 109 ? 1.165 -1.498 -9.013 1.00 95.62 109 GLN A O 1
ATOM 881 N N . GLY A 1 110 ? -0.820 -2.469 -8.586 1.00 96.00 110 GLY A N 1
ATOM 882 C CA . GLY A 1 110 ? -0.417 -3.852 -8.833 1.00 96.00 110 GLY A CA 1
ATOM 883 C C . GLY A 1 110 ? 0.074 -4.629 -7.611 1.00 96.00 110 GLY A C 1
ATOM 884 O O . GLY A 1 110 ? 0.411 -5.810 -7.736 1.00 96.00 110 GLY A O 1
ATOM 885 N N . PHE A 1 111 ? 0.122 -3.979 -6.446 1.00 97.56 111 PHE A N 1
ATOM 886 C CA . PHE A 1 111 ? 0.571 -4.551 -5.173 1.00 97.56 111 PHE A CA 1
ATOM 887 C C . PHE A 1 111 ? -0.588 -4.843 -4.197 1.00 97.56 111 PHE A C 1
ATOM 889 O O . PHE A 1 111 ? -0.377 -5.045 -3.001 1.00 97.56 111 PHE A O 1
ATOM 896 N N . GLU A 1 112 ? -1.831 -4.864 -4.689 1.00 98.12 112 GLU A N 1
ATOM 897 C CA . GLU A 1 112 ? -3.052 -4.933 -3.876 1.00 98.12 112 GLU A CA 1
ATOM 898 C C . GLU A 1 112 ? -3.130 -6.225 -3.053 1.00 98.12 112 GLU A C 1
ATOM 900 O O . GLU A 1 112 ? -3.466 -6.189 -1.868 1.00 98.12 112 GLU A O 1
ATOM 905 N N . LEU A 1 113 ? -2.774 -7.370 -3.646 1.00 98.00 113 LEU A N 1
ATOM 906 C CA . LEU A 1 113 ? -2.797 -8.655 -2.941 1.00 98.00 113 LEU A CA 1
ATOM 907 C C . LEU A 1 113 ? -1.817 -8.682 -1.758 1.00 98.00 113 LEU A C 1
ATOM 909 O O . LEU A 1 113 ? -2.113 -9.273 -0.720 1.00 98.00 113 LEU A O 1
ATOM 913 N N . ASN A 1 114 ? -0.654 -8.041 -1.885 1.00 98.62 114 ASN A N 1
ATOM 914 C CA . ASN A 1 114 ? 0.317 -7.944 -0.795 1.00 98.62 114 ASN A CA 1
ATOM 915 C C . ASN A 1 114 ? -0.220 -7.070 0.346 1.00 98.62 114 ASN A C 1
ATOM 917 O O . ASN A 1 114 ? -0.056 -7.429 1.511 1.00 98.62 114 ASN A O 1
ATOM 921 N N . VAL A 1 115 ? -0.929 -5.981 0.030 1.00 98.56 115 VAL A N 1
ATOM 922 C CA . VAL A 1 115 ? -1.632 -5.172 1.041 1.00 98.56 115 VAL A CA 1
ATOM 923 C C . VAL A 1 115 ? -2.670 -6.013 1.786 1.00 98.56 115 VAL A C 1
ATOM 925 O O . VAL A 1 115 ? -2.702 -5.986 3.015 1.00 98.56 115 VAL A O 1
ATOM 928 N N . LEU A 1 116 ? -3.475 -6.802 1.068 1.00 98.38 116 LEU A N 1
ATOM 929 C CA . LEU A 1 116 ? -4.485 -7.681 1.669 1.00 98.38 116 LEU A CA 1
ATOM 930 C C . LEU A 1 116 ? -3.866 -8.749 2.580 1.00 98.38 116 LEU A C 1
ATOM 932 O O . LEU A 1 116 ? -4.336 -8.950 3.698 1.00 98.38 116 LEU A O 1
ATOM 936 N N . LYS A 1 117 ? -2.767 -9.381 2.154 1.00 98.56 117 LYS A N 1
ATOM 937 C CA . LYS A 1 117 ? -1.999 -10.323 2.989 1.00 98.56 117 LYS A CA 1
ATOM 938 C C . LYS A 1 117 ? -1.429 -9.659 4.244 1.00 98.56 117 LYS A C 1
ATOM 940 O O . LYS A 1 117 ? -1.384 -10.278 5.303 1.00 98.56 117 LYS A O 1
ATOM 945 N N . GLY A 1 118 ? -1.017 -8.398 4.141 1.00 98.62 118 GLY A N 1
ATOM 946 C CA . GLY A 1 118 ? -0.580 -7.579 5.270 1.00 98.62 118 GLY A CA 1
ATOM 947 C C . GLY A 1 118 ? -1.689 -7.154 6.233 1.00 98.62 118 GLY A C 1
ATOM 948 O O . GLY A 1 118 ? -1.377 -6.651 7.311 1.00 98.62 118 GLY A O 1
ATOM 949 N N . ALA A 1 119 ? -2.951 -7.324 5.840 1.00 98.19 119 ALA A N 1
ATOM 950 C CA . ALA A 1 119 ? -4.147 -6.910 6.570 1.00 98.19 119 ALA A CA 1
ATOM 951 C C . ALA A 1 119 ? -5.032 -8.097 6.996 1.00 98.19 119 ALA A C 1
ATOM 953 O O . ALA A 1 119 ? -6.192 -7.896 7.359 1.00 98.19 119 ALA A O 1
ATOM 954 N N . SER A 1 120 ? -4.513 -9.325 6.889 1.00 97.50 120 SER A N 1
ATOM 955 C CA . SER A 1 120 ? -5.250 -10.581 7.056 1.00 97.50 120 SER A CA 1
ATOM 956 C C . SER A 1 120 ? -6.059 -10.678 8.355 1.00 97.50 120 SER A C 1
ATOM 958 O O . SER A 1 120 ? -7.164 -11.220 8.340 1.00 97.50 120 SER A O 1
ATOM 960 N N . GLU A 1 121 ? -5.556 -10.134 9.467 1.00 95.94 121 GLU A N 1
ATOM 961 C CA . GLU A 1 121 ? -6.241 -10.176 10.762 1.00 95.94 121 GLU A CA 1
ATOM 962 C C . GLU A 1 121 ? -7.432 -9.206 10.786 1.00 95.94 121 GLU A C 1
ATOM 964 O O . GLU A 1 121 ? -8.532 -9.556 11.240 1.00 95.94 121 GLU A O 1
ATOM 969 N N . ILE A 1 122 ? -7.251 -7.994 10.250 1.00 95.38 122 ILE A N 1
ATOM 970 C CA . ILE A 1 122 ? -8.302 -6.972 10.255 1.00 95.38 122 ILE A CA 1
ATOM 971 C C . ILE A 1 122 ? -9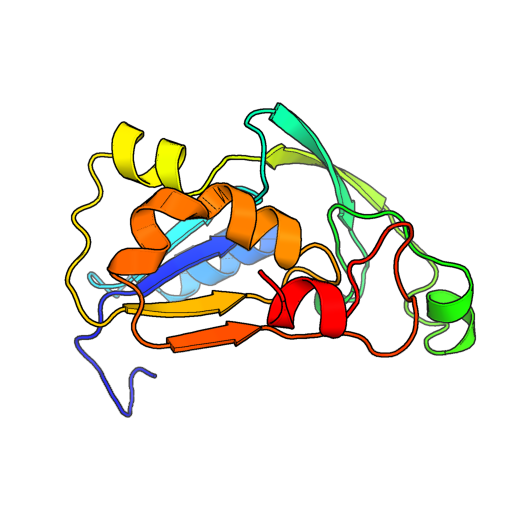.379 -7.183 9.184 1.00 95.38 122 ILE A C 1
ATOM 973 O O . ILE A 1 122 ? -10.438 -6.561 9.297 1.00 95.38 122 ILE A O 1
ATOM 977 N N . LEU A 1 123 ? -9.169 -8.061 8.189 1.00 94.94 123 LEU A N 1
ATOM 978 C CA . LEU A 1 123 ? -10.167 -8.354 7.143 1.00 94.94 123 LEU A CA 1
ATOM 979 C C . LEU A 1 123 ? -11.530 -8.737 7.730 1.00 94.94 123 LEU A C 1
ATOM 981 O O . LEU A 1 123 ? -12.562 -8.337 7.204 1.00 94.94 123 LEU A O 1
ATOM 985 N N . SER A 1 124 ? -11.544 -9.422 8.876 1.00 92.75 124 SER A N 1
ATOM 986 C CA . SER A 1 124 ? -12.769 -9.790 9.604 1.00 92.75 124 SER A CA 1
ATOM 987 C C . SER A 1 124 ? -13.634 -8.597 10.053 1.00 92.75 124 SER A C 1
ATOM 989 O O . SER A 1 124 ? -14.825 -8.755 10.324 1.00 92.75 124 SER A O 1
ATOM 991 N N . SER A 1 125 ? -13.051 -7.397 10.146 1.00 94.06 125 SER A N 1
ATOM 992 C CA . SER A 1 125 ? -13.739 -6.146 10.502 1.00 94.06 125 SER A CA 1
ATOM 993 C C . SER A 1 125 ? -14.113 -5.294 9.282 1.00 94.06 125 SER A C 1
ATOM 995 O O . SER A 1 125 ? -14.839 -4.299 9.415 1.00 94.06 125 SER A O 1
ATOM 997 N N . ILE A 1 126 ? -13.630 -5.676 8.099 1.00 96.12 126 ILE A N 1
ATOM 998 C CA . ILE A 1 126 ? -13.886 -4.998 6.834 1.00 96.12 126 ILE A CA 1
ATOM 999 C C . ILE A 1 126 ? -15.176 -5.546 6.236 1.00 96.12 126 ILE A C 1
ATOM 1001 O O . ILE A 1 126 ? -15.343 -6.743 6.045 1.00 96.12 126 ILE A O 1
ATOM 1005 N N . PHE A 1 127 ? -16.103 -4.643 5.941 1.00 96.12 127 PHE A N 1
ATOM 1006 C CA . PHE A 1 127 ? -17.369 -4.974 5.298 1.00 96.12 127 PHE A CA 1
ATOM 1007 C C . PHE A 1 127 ? -17.261 -4.940 3.774 1.00 96.12 127 PHE A C 1
ATOM 1009 O O . PHE A 1 127 ? -17.885 -5.752 3.099 1.00 96.12 127 PHE A O 1
ATOM 1016 N N . VAL A 1 128 ? -16.467 -4.015 3.228 1.00 96.12 128 VAL A N 1
ATOM 1017 C CA . VAL A 1 128 ? -16.244 -3.889 1.782 1.00 96.12 128 VAL A CA 1
ATOM 1018 C C . VAL A 1 128 ? -14.781 -3.569 1.508 1.00 96.12 128 VAL A C 1
ATOM 1020 O O . VAL A 1 128 ? -14.219 -2.653 2.112 1.00 96.12 128 VAL A O 1
ATOM 1023 N N . VAL A 1 129 ? -14.204 -4.280 0.540 1.00 97.06 129 VAL A N 1
ATOM 1024 C CA . VAL A 1 129 ? -12.933 -3.932 -0.100 1.00 97.06 129 VAL A CA 1
ATOM 1025 C C . VAL A 1 129 ? -13.229 -3.388 -1.496 1.00 97.06 129 VAL A C 1
ATOM 1027 O O . VAL A 1 129 ? -13.951 -4.008 -2.272 1.00 97.06 129 VAL A O 1
ATOM 1030 N N . ILE A 1 130 ? -12.661 -2.229 -1.818 1.00 97.62 130 ILE A N 1
ATOM 1031 C CA . ILE A 1 130 ? -12.623 -1.660 -3.165 1.00 97.62 130 ILE A CA 1
ATOM 1032 C C . ILE A 1 130 ? -11.159 -1.654 -3.591 1.00 97.62 130 ILE A C 1
ATOM 1034 O O . ILE A 1 130 ? -10.372 -0.895 -3.030 1.00 97.62 130 ILE A O 1
ATOM 1038 N N . ALA A 1 131 ? -10.796 -2.494 -4.556 1.00 96.38 131 ALA A N 1
ATOM 1039 C CA . ALA A 1 131 ? -9.438 -2.580 -5.083 1.00 96.38 131 ALA A CA 1
ATOM 1040 C C . ALA A 1 131 ? -9.413 -2.197 -6.567 1.00 96.38 131 ALA A C 1
ATOM 1042 O O . ALA A 1 131 ? -10.265 -2.647 -7.336 1.00 96.38 131 ALA A O 1
ATOM 1043 N N . GLU A 1 132 ? -8.443 -1.375 -6.962 1.00 94.12 132 GLU A N 1
ATOM 1044 C CA . GLU A 1 132 ? -8.121 -1.141 -8.370 1.00 94.12 132 GLU A CA 1
ATOM 1045 C C . GLU A 1 132 ? -7.244 -2.283 -8.890 1.00 94.12 132 GLU A C 1
ATOM 1047 O O . GLU A 1 132 ? -6.277 -2.674 -8.242 1.00 94.12 132 GLU A O 1
ATOM 1052 N N . VAL A 1 133 ? -7.597 -2.856 -10.041 1.00 93.12 133 VAL A N 1
ATOM 1053 C CA . VAL A 1 133 ? -6.867 -3.982 -10.633 1.00 93.12 133 VAL A CA 1
ATOM 1054 C C . VAL A 1 133 ? -6.586 -3.720 -12.101 1.00 93.12 133 VAL A C 1
ATOM 1056 O O . VAL A 1 133 ? -7.434 -3.218 -12.838 1.00 93.12 133 VAL A O 1
ATOM 1059 N N . ASN A 1 134 ? -5.405 -4.134 -12.539 1.00 91.38 134 ASN A N 1
ATOM 1060 C CA . ASN A 1 134 ? -4.985 -4.039 -13.927 1.00 91.38 134 ASN A CA 1
ATOM 1061 C C . ASN A 1 134 ? -5.164 -5.403 -14.618 1.00 91.38 134 ASN A C 1
ATOM 1063 O O . ASN A 1 134 ? -4.681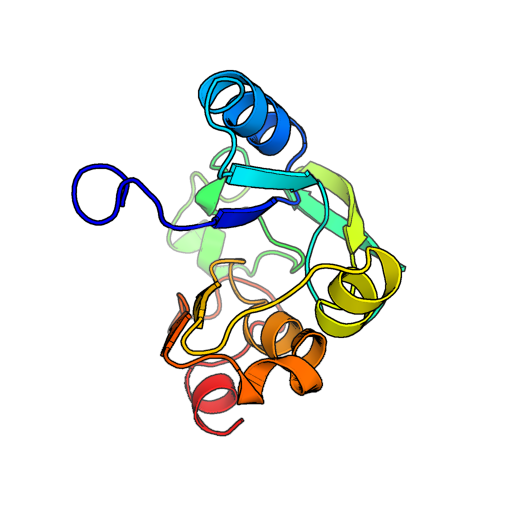 -6.430 -14.138 1.00 91.38 134 ASN A O 1
ATOM 1067 N N . PHE A 1 135 ? -5.859 -5.422 -15.760 1.00 91.75 135 PHE A N 1
ATOM 1068 C CA . PHE A 1 135 ? -6.067 -6.641 -16.564 1.00 91.75 135 PHE A CA 1
ATOM 1069 C C . PHE A 1 135 ? -4.873 -6.989 -17.459 1.0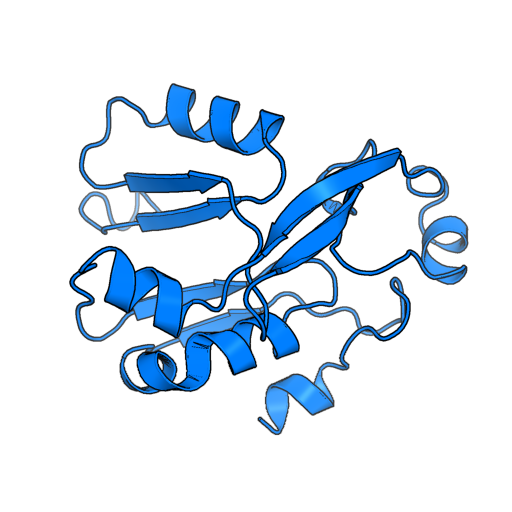0 91.75 135 PHE A C 1
ATOM 1071 O O . PHE A 1 135 ? -4.738 -8.124 -17.912 1.00 91.75 135 PHE A O 1
ATOM 1078 N N . ILE A 1 136 ? -4.007 -6.009 -17.701 1.00 93.25 136 ILE A N 1
ATOM 1079 C CA . ILE A 1 136 ? -2.732 -6.161 -18.395 1.00 93.25 136 ILE A CA 1
ATOM 1080 C C . ILE A 1 136 ? -1.629 -5.976 -17.351 1.00 93.25 136 ILE A C 1
ATOM 1082 O O . ILE A 1 136 ? -1.786 -5.211 -16.398 1.00 93.25 136 ILE A O 1
ATOM 1086 N N . ASN A 1 137 ? -0.509 -6.678 -17.512 1.00 94.19 137 ASN A N 1
ATOM 1087 C CA . ASN A 1 137 ? 0.654 -6.466 -16.657 1.00 94.19 137 ASN A CA 1
ATOM 1088 C C . ASN A 1 137 ? 1.268 -5.103 -16.983 1.00 94.19 137 ASN A C 1
ATOM 1090 O O . ASN A 1 137 ? 1.931 -4.971 -18.011 1.00 94.19 137 ASN A O 1
ATOM 1094 N N . LEU A 1 138 ? 1.043 -4.113 -16.122 1.00 96.44 138 LEU A N 1
ATOM 1095 C CA . LEU A 1 138 ? 1.704 -2.806 -16.185 1.00 96.44 138 LEU A CA 1
ATOM 1096 C C . LEU A 1 138 ? 2.925 -2.757 -15.257 1.00 96.44 138 LEU A C 1
ATOM 1098 O O . LEU A 1 138 ? 3.849 -1.979 -15.481 1.00 96.44 138 LEU A O 1
ATOM 1102 N N . TYR A 1 139 ? 2.970 -3.653 -14.271 1.00 97.44 139 TYR A N 1
ATOM 1103 C CA . TYR A 1 139 ? 4.074 -3.797 -13.330 1.00 97.44 139 TYR A CA 1
ATOM 1104 C C . TYR A 1 139 ? 4.581 -5.241 -13.288 1.00 97.44 139 TYR A C 1
ATOM 1106 O O . TYR A 1 139 ? 3.838 -6.207 -13.490 1.00 97.44 139 TYR A O 1
ATOM 1114 N N . LYS A 1 140 ? 5.877 -5.418 -13.025 1.00 97.06 140 LYS A N 1
ATOM 1115 C CA . LYS A 1 140 ? 6.490 -6.742 -12.875 1.00 97.06 140 LYS A CA 1
ATOM 1116 C C . LYS A 1 140 ? 5.980 -7.405 -11.601 1.00 97.06 140 LYS A C 1
ATOM 1118 O O . LYS A 1 140 ? 5.987 -6.792 -10.540 1.00 97.06 140 LYS A O 1
ATOM 1123 N N . LYS A 1 141 ? 5.625 -8.692 -11.696 1.00 95.81 141 LYS A N 1
ATOM 1124 C CA . LYS A 1 141 ? 5.075 -9.499 -10.584 1.00 95.81 141 LYS A CA 1
ATOM 1125 C C . LYS A 1 141 ? 3.761 -8.956 -9.998 1.00 95.81 141 LYS A C 1
ATOM 1127 O O . LYS A 1 141 ? 3.393 -9.340 -8.894 1.00 95.81 141 LYS A O 1
ATOM 1132 N N . GLN A 1 142 ? 3.065 -8.100 -10.744 1.00 96.06 142 GLN A N 1
ATOM 1133 C CA . GLN A 1 142 ? 1.718 -7.646 -10.426 1.00 96.06 142 GLN A CA 1
ATOM 1134 C C . GLN A 1 142 ? 0.779 -8.840 -10.208 1.00 96.06 142 GLN A C 1
ATOM 1136 O O . GLN A 1 142 ? 0.812 -9.808 -10.973 1.00 96.06 142 GLN A O 1
ATOM 1141 N N . CYS A 1 143 ? -0.075 -8.760 -9.188 1.00 94.56 143 CYS A N 1
ATOM 1142 C CA . CYS A 1 143 ? -1.130 -9.749 -8.985 1.00 94.56 143 CYS A CA 1
ATOM 1143 C C . CYS A 1 143 ? -2.242 -9.605 -10.030 1.00 94.56 143 CYS A C 1
ATOM 1145 O O . CYS A 1 143 ? -2.584 -8.503 -10.464 1.00 94.56 143 CYS A O 1
ATOM 1147 N N . ARG A 1 144 ? -2.856 -10.722 -10.415 1.00 94.44 144 ARG A N 1
ATOM 1148 C CA . ARG A 1 144 ? -4.036 -10.716 -11.282 1.00 94.44 144 ARG A CA 1
ATOM 1149 C C . ARG A 1 144 ? -5.293 -10.489 -10.454 1.00 94.44 144 ARG A C 1
ATOM 1151 O O . ARG A 1 144 ? -5.345 -10.824 -9.273 1.00 94.44 144 ARG A O 1
ATOM 1158 N N . PHE A 1 145 ? -6.356 -10.040 -11.118 1.00 94.94 145 PHE A N 1
ATOM 1159 C CA . PHE A 1 145 ? -7.695 -10.017 -10.525 1.00 94.94 145 PHE A CA 1
ATOM 1160 C C . PHE A 1 145 ? -8.080 -11.377 -9.917 1.00 94.94 145 PHE A C 1
ATOM 1162 O O . PHE A 1 145 ? -8.594 -11.423 -8.805 1.00 94.94 145 PHE A O 1
ATOM 1169 N N . SER A 1 146 ? -7.782 -12.485 -10.608 1.00 95.44 146 SER A N 1
ATOM 1170 C CA . SER A 1 146 ? -8.069 -13.839 -10.116 1.00 95.44 146 SER A CA 1
ATOM 1171 C C . SER A 1 146 ? -7.377 -14.156 -8.793 1.00 95.44 146 SER A C 1
ATOM 1173 O O . SER A 1 146 ? -7.951 -14.861 -7.968 1.00 95.44 146 SER A O 1
ATOM 1175 N N . ASP A 1 147 ? -6.167 -13.635 -8.586 1.00 95.75 147 ASP A N 1
ATOM 1176 C CA . ASP A 1 147 ? -5.380 -13.895 -7.379 1.00 95.75 147 ASP A CA 1
ATOM 1177 C C . ASP A 1 147 ? -5.977 -13.153 -6.179 1.00 95.75 147 ASP A C 1
ATOM 1179 O O . ASP A 1 147 ? -6.024 -13.701 -5.084 1.00 95.75 147 ASP A O 1
ATOM 1183 N N . ILE A 1 148 ? -6.475 -11.930 -6.402 1.00 95.44 148 ILE A N 1
ATOM 1184 C CA . ILE A 1 148 ? -7.194 -11.138 -5.396 1.00 95.44 148 ILE A CA 1
ATOM 1185 C C . ILE A 1 148 ? -8.563 -11.758 -5.098 1.00 95.44 148 ILE A C 1
ATOM 1187 O O . ILE A 1 148 ? -8.930 -11.878 -3.941 1.00 95.44 148 ILE A O 1
ATOM 1191 N N . TYR A 1 149 ? -9.314 -12.164 -6.125 1.00 94.62 149 TYR A N 1
ATOM 1192 C CA . TYR A 1 149 ? -10.651 -12.745 -5.961 1.00 94.62 149 TYR A CA 1
ATOM 1193 C C . TYR A 1 149 ? -10.638 -14.104 -5.243 1.00 94.62 149 TYR A C 1
ATOM 1195 O O . TYR A 1 149 ? -11.607 -14.454 -4.576 1.00 94.62 149 TYR A O 1
ATOM 1203 N N . SER A 1 150 ? -9.565 -14.881 -5.409 1.00 95.81 150 SER A N 1
ATOM 1204 C CA . SER A 1 150 ? -9.434 -16.210 -4.795 1.00 95.81 150 SER A CA 1
ATOM 1205 C C . SER A 1 150 ? -8.911 -16.179 -3.356 1.00 95.81 150 SER A C 1
ATOM 1207 O O . SER A 1 150 ? -8.926 -17.222 -2.703 1.00 95.81 150 SER A O 1
ATOM 1209 N N . PHE A 1 151 ? -8.387 -15.037 -2.905 1.00 94.69 151 PHE A N 1
ATOM 1210 C CA . PHE A 1 151 ? -7.881 -14.832 -1.550 1.00 94.69 151 PHE A CA 1
ATOM 1211 C C . PHE A 1 151 ? -9.024 -14.468 -0.598 1.00 94.69 151 PHE A C 1
ATOM 1213 O O . PHE A 1 151 ? -9.093 -15.102 0.479 1.00 94.69 151 PHE A O 1
#

Secondary structure (DSSP, 8-state):
-TTT-TT--EEEE-S-HHHHHHHHHHHTT-TTEEEE--EE-SS-EEEEEEEESSGGG-BSSPBPHHHHHH-GGG--EEEEEEEEE-HHHHHHHTT--PPSSEEEEE-SSS-HHHHHHTTTTGGGGEEEEEE---SS--BTTPPPHHHHHT-

Solvent-accessible surface area (backbone atoms only — not comparable to full-atom values): 8648 Å² total; per-residue (Å²): 102,58,96,81,46,68,82,56,76,44,82,46,71,29,56,51,60,74,56,35,53,53,50,49,68,75,42,66,91,41,94,46,55,45,76,41,73,30,35,66,18,64,51,76,43,82,38,64,32,34,43,28,86,52,66,88,70,27,17,67,44,53,76,26,72,55,32,31,73,77,38,59,90,59,58,60,67,50,80,46,83,36,51,25,31,20,49,42,60,51,37,60,74,69,66,58,87,77,66,76,73,31,77,44,79,45,78,44,60,42,45,50,56,37,32,50,62,12,25,59,77,53,50,83,33,44,69,42,81,48,71,64,74,56,95,60,69,44,26,51,89,42,55,46,61,68,60,54,74,73,106

Foldseek 3Di:
DCVVCVQAAEEEEAQDPVVQVVVCVVCVVPPRYHYHNAAEFQDWDWAKKWAFPPRLQTASFAFDPVLCVVPVSRPDTDIDIGTYAQPVCVCVVVVPDDAAADEAEERRNQRRVRNCNSCVVCVNRYPYYHYDADCDRRGPPRDHPVSVVVD

pLDDT: mean 95.03, std 5.27, range [60.88, 98.88]